Protein AF-A0A7W3T1I8-F1 (afdb_monomer)

Structure (mmCIF, N/CA/C/O backbone):
data_AF-A0A7W3T1I8-F1
#
_entry.id   AF-A0A7W3T1I8-F1
#
loo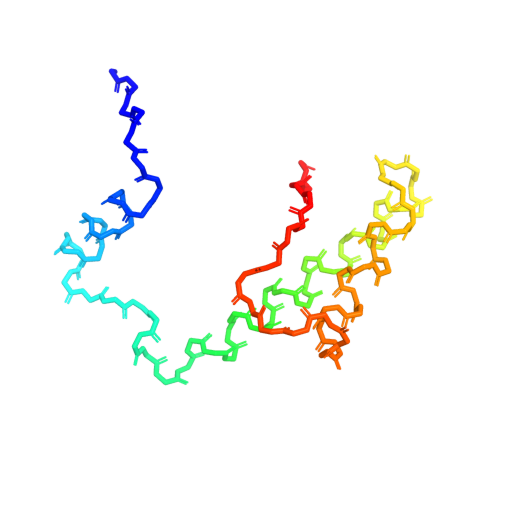p_
_atom_site.group_PDB
_atom_site.id
_atom_site.type_symbol
_atom_site.label_atom_id
_atom_site.label_alt_id
_atom_site.label_comp_id
_atom_site.label_asym_id
_atom_site.label_entity_id
_atom_site.label_seq_id
_atom_site.pdbx_PDB_ins_code
_atom_site.Cartn_x
_atom_site.Cartn_y
_atom_site.Cartn_z
_atom_site.occupancy
_atom_site.B_iso_or_equiv
_atom_site.auth_seq_id
_atom_site.auth_comp_id
_atom_site.auth_asym_id
_atom_site.auth_atom_id
_atom_site.pdbx_PDB_model_num
ATOM 1 N N . MET A 1 1 ? 25.730 11.696 -0.035 1.00 37.12 1 MET A N 1
ATOM 2 C CA . MET A 1 1 ? 25.153 12.871 -0.717 1.00 37.12 1 MET A CA 1
ATOM 3 C C . MET A 1 1 ? 23.706 12.523 -1.029 1.00 37.12 1 MET A C 1
ATOM 5 O O . MET A 1 1 ? 23.469 11.545 -1.721 1.00 37.12 1 MET A O 1
ATOM 9 N N . MET A 1 2 ? 22.761 13.182 -0.363 1.00 44.12 2 MET A N 1
ATOM 10 C CA . MET A 1 2 ? 21.336 12.842 -0.384 1.00 44.12 2 MET A CA 1
ATOM 11 C C . MET A 1 2 ? 20.744 13.375 -1.697 1.00 44.12 2 MET A C 1
ATOM 13 O O . MET A 1 2 ? 20.637 14.586 -1.865 1.00 44.12 2 MET A O 1
ATOM 17 N N . HIS A 1 3 ? 20.446 12.499 -2.659 1.00 52.78 3 HIS A N 1
ATOM 18 C CA . HIS A 1 3 ? 19.683 12.889 -3.844 1.00 52.78 3 HIS A CA 1
ATOM 19 C C . HIS A 1 3 ? 18.240 13.165 -3.410 1.00 52.78 3 HIS A C 1
ATOM 21 O O . HIS A 1 3 ? 17.434 12.245 -3.305 1.00 52.78 3 HIS A O 1
ATOM 27 N N . THR A 1 4 ? 17.907 14.426 -3.145 1.00 57.38 4 THR A N 1
ATOM 28 C CA . THR A 1 4 ? 16.513 14.883 -3.064 1.00 57.38 4 THR A CA 1
ATOM 29 C C . THR A 1 4 ? 16.007 15.122 -4.492 1.00 57.38 4 THR A C 1
ATOM 31 O O . THR A 1 4 ? 15.803 16.260 -4.898 1.00 57.38 4 THR A O 1
ATOM 34 N N . GLY A 1 5 ? 15.923 14.057 -5.295 1.00 65.88 5 GLY A N 1
ATOM 35 C CA . GLY A 1 5 ? 15.287 14.083 -6.619 1.00 65.88 5 GLY A CA 1
ATOM 36 C C . GLY A 1 5 ? 13.793 13.774 -6.511 1.00 65.88 5 GLY A C 1
ATOM 37 O O . GLY A 1 5 ? 13.370 13.151 -5.532 1.00 65.88 5 GLY A O 1
ATOM 38 N N . ASP A 1 6 ? 12.990 14.196 -7.492 1.00 85.38 6 ASP A N 1
ATOM 39 C CA . ASP A 1 6 ? 11.579 13.787 -7.579 1.00 85.38 6 ASP A CA 1
ATOM 40 C C . ASP A 1 6 ? 11.517 12.241 -7.558 1.00 85.38 6 ASP A C 1
ATOM 42 O O . ASP A 1 6 ? 12.243 11.595 -8.321 1.00 85.38 6 ASP A O 1
ATOM 46 N N . PRO A 1 7 ? 10.682 11.604 -6.711 1.00 86.19 7 PRO A N 1
ATOM 47 C CA . PRO A 1 7 ? 10.523 10.149 -6.699 1.00 86.19 7 PRO A CA 1
ATOM 48 C C . PRO A 1 7 ? 10.260 9.534 -8.081 1.00 86.19 7 PRO A C 1
ATOM 50 O O . PRO A 1 7 ? 10.628 8.384 -8.321 1.00 86.19 7 PRO A O 1
ATOM 53 N N . ARG A 1 8 ? 9.639 10.290 -8.994 1.00 86.62 8 ARG A N 1
ATOM 54 C CA . ARG A 1 8 ? 9.425 9.882 -10.387 1.00 86.62 8 ARG A CA 1
ATOM 55 C C . ARG A 1 8 ? 10.729 9.831 -11.175 1.00 86.62 8 ARG A C 1
ATOM 57 O O . ARG A 1 8 ? 10.994 8.807 -11.791 1.00 86.62 8 ARG A O 1
ATOM 64 N N . GLU A 1 9 ? 11.569 10.859 -11.081 1.00 92.25 9 GLU A N 1
ATOM 65 C CA . GLU A 1 9 ? 12.888 10.885 -11.732 1.00 92.25 9 GLU A CA 1
ATOM 66 C C . GLU A 1 9 ? 13.783 9.752 -11.215 1.00 92.25 9 GLU A C 1
ATOM 68 O O . GLU A 1 9 ? 14.438 9.056 -11.991 1.00 92.25 9 GLU A O 1
ATOM 73 N N . ALA A 1 10 ? 13.766 9.502 -9.901 1.00 91.75 10 ALA A N 1
ATOM 74 C CA . ALA A 1 10 ? 14.505 8.389 -9.309 1.00 91.75 10 ALA A CA 1
ATOM 75 C C . ALA A 1 10 ? 14.017 7.025 -9.836 1.00 91.75 10 ALA A C 1
ATOM 77 O O . ALA A 1 10 ? 14.823 6.129 -10.096 1.00 91.75 10 ALA A O 1
ATOM 78 N N . PHE A 1 11 ? 12.703 6.866 -10.021 1.00 91.06 11 PHE A N 1
ATOM 79 C CA . PHE A 1 11 ? 12.121 5.651 -10.587 1.00 91.06 11 PHE A CA 1
ATOM 80 C C . PHE A 1 11 ? 12.439 5.481 -12.083 1.00 91.06 11 PHE A C 1
ATOM 82 O O . PHE A 1 11 ? 12.735 4.370 -12.522 1.00 91.06 11 PHE A O 1
ATOM 89 N N . GLU A 1 12 ? 12.430 6.559 -12.867 1.00 93.12 12 GLU A N 1
ATOM 90 C CA . GLU A 1 12 ? 12.817 6.538 -14.284 1.00 93.12 12 GLU A CA 1
ATOM 91 C C . GLU A 1 12 ? 14.295 6.166 -14.462 1.00 93.12 12 GLU A C 1
ATOM 93 O O . GLU A 1 12 ? 14.630 5.314 -15.292 1.00 93.12 12 GLU A O 1
ATOM 98 N N . ALA A 1 13 ? 15.179 6.723 -13.628 1.00 94.31 13 ALA A N 1
ATOM 99 C CA . ALA A 1 13 ? 16.591 6.353 -13.601 1.00 94.31 13 ALA A CA 1
ATOM 100 C C . ALA A 1 13 ? 16.784 4.873 -13.226 1.00 94.31 13 ALA A C 1
ATOM 102 O O . ALA A 1 13 ? 17.592 4.180 -13.845 1.00 94.31 13 ALA A O 1
ATOM 103 N N . TYR A 1 14 ? 16.006 4.365 -12.262 1.00 93.44 14 TYR A N 1
ATOM 104 C CA . TYR A 1 14 ? 15.993 2.945 -11.911 1.00 93.44 14 TYR A CA 1
ATOM 105 C C . TYR A 1 14 ? 15.581 2.067 -13.102 1.00 93.44 14 TYR A C 1
ATOM 107 O O . TYR A 1 14 ? 16.299 1.127 -13.437 1.00 93.44 14 TYR A O 1
ATOM 115 N N . CYS A 1 15 ? 14.475 2.388 -13.782 1.00 96.31 15 CYS A N 1
ATOM 116 C CA . CYS A 1 15 ? 14.021 1.620 -14.948 1.00 96.31 15 CYS A CA 1
ATOM 117 C C . CYS A 1 15 ? 15.056 1.645 -16.076 1.00 96.31 15 CYS A C 1
ATOM 119 O O . CYS A 1 15 ? 15.319 0.613 -16.688 1.00 96.31 15 CYS A O 1
ATOM 121 N N . THR A 1 16 ? 15.687 2.800 -16.304 1.00 95.94 16 THR A N 1
ATOM 122 C CA . THR A 1 16 ? 16.759 2.958 -17.297 1.00 95.94 16 THR A CA 1
ATOM 123 C C . THR A 1 16 ? 17.962 2.078 -16.960 1.00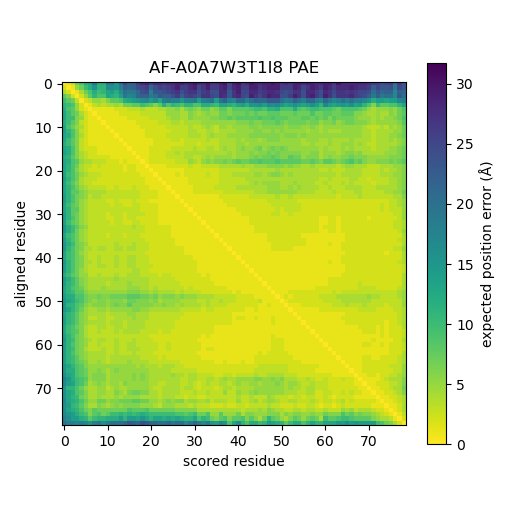 95.94 16 THR A C 1
ATOM 125 O O . THR A 1 16 ? 18.461 1.368 -17.828 1.00 95.94 16 THR A O 1
ATOM 128 N N . ALA A 1 17 ? 18.404 2.069 -15.698 1.00 96.62 17 ALA A N 1
ATOM 129 C CA . ALA A 1 17 ? 19.539 1.261 -15.257 1.00 96.62 17 ALA A CA 1
ATOM 130 C C . ALA A 1 17 ? 19.270 -0.252 -15.344 1.00 96.62 17 ALA A C 1
ATOM 132 O O . ALA A 1 17 ? 20.167 -1.013 -15.697 1.00 96.62 17 ALA A O 1
ATOM 133 N N . TYR A 1 18 ? 18.044 -0.689 -15.041 1.00 94.56 18 TYR A N 1
ATOM 134 C CA . TYR A 1 18 ? 17.635 -2.096 -15.144 1.00 94.56 18 TYR A CA 1
ATOM 135 C C . TYR A 1 18 ? 17.200 -2.507 -16.56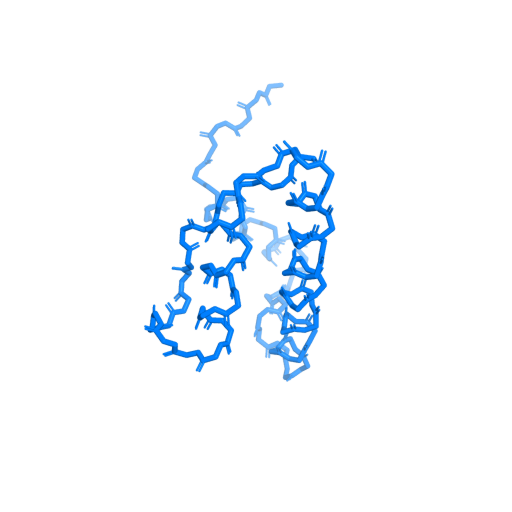2 1.00 94.56 18 TYR A C 1
ATOM 137 O O . TYR A 1 18 ? 17.031 -3.696 -16.826 1.00 94.56 18 TYR A O 1
ATOM 145 N N . GLY A 1 19 ? 17.032 -1.546 -17.475 1.00 96.62 19 GLY A N 1
ATOM 146 C CA . GLY A 1 19 ? 16.639 -1.766 -18.868 1.00 96.62 19 GLY A CA 1
ATOM 147 C C . GLY A 1 19 ? 15.174 -2.166 -19.068 1.00 96.62 19 GLY A C 1
ATOM 148 O O . GLY A 1 19 ? 14.808 -2.582 -20.166 1.00 96.62 19 GLY A O 1
ATOM 149 N N . TYR A 1 20 ? 14.338 -2.080 -18.029 1.00 95.44 20 TYR A N 1
ATOM 150 C CA . TYR A 1 20 ? 12.937 -2.485 -18.102 1.00 95.44 20 TYR A CA 1
ATOM 151 C C . TYR A 1 20 ? 12.081 -1.804 -17.029 1.00 95.44 20 TYR A C 1
ATOM 153 O O . TYR A 1 20 ? 12.419 -1.830 -15.842 1.00 95.44 20 TYR A O 1
ATOM 161 N N . ASP A 1 21 ? 10.938 -1.246 -17.434 1.00 95.56 21 ASP A N 1
ATOM 162 C CA . ASP A 1 21 ? 9.905 -0.817 -16.497 1.00 95.56 21 ASP A CA 1
ATOM 163 C C . ASP A 1 21 ? 9.045 -2.020 -16.101 1.00 95.56 21 ASP A C 1
ATOM 165 O O . ASP A 1 21 ? 8.249 -2.542 -16.879 1.00 95.56 21 ASP A O 1
ATOM 169 N N . VAL A 1 22 ? 9.177 -2.457 -14.846 1.00 92.69 22 VAL A N 1
ATOM 170 C CA . VAL A 1 22 ? 8.415 -3.596 -14.315 1.00 92.69 22 VAL A CA 1
ATOM 171 C C . VAL A 1 22 ? 6.896 -3.406 -14.429 1.00 92.69 22 VAL A C 1
ATOM 173 O O . VAL A 1 22 ? 6.168 -4.395 -14.407 1.00 92.69 22 VAL A O 1
ATOM 176 N N . ARG A 1 23 ? 6.402 -2.165 -14.555 1.00 93.50 23 ARG A N 1
ATOM 177 C CA . ARG A 1 23 ? 4.972 -1.865 -14.727 1.00 93.50 23 ARG A CA 1
ATOM 178 C C . ARG A 1 23 ? 4.420 -2.363 -16.064 1.00 93.50 23 ARG A C 1
ATOM 180 O O . ARG A 1 23 ? 3.219 -2.627 -16.127 1.00 93.50 23 ARG A O 1
ATOM 187 N N . ASP A 1 24 ? 5.278 -2.547 -17.067 1.00 95.75 24 ASP A N 1
ATOM 188 C CA . ASP A 1 24 ? 4.908 -3.051 -18.395 1.00 95.75 24 ASP A CA 1
ATOM 189 C C . ASP A 1 24 ? 4.778 -4.580 -18.437 1.00 95.75 24 ASP A C 1
ATOM 191 O O . ASP A 1 24 ? 4.241 -5.149 -19.391 1.00 95.75 24 ASP A O 1
ATOM 195 N N . TRP A 1 25 ? 5.232 -5.284 -17.397 1.00 96.38 25 TRP A N 1
ATOM 196 C CA . TRP A 1 25 ? 5.088 -6.732 -17.329 1.00 96.38 25 TRP A CA 1
ATOM 197 C C . TRP A 1 25 ? 3.634 -7.119 -17.049 1.00 96.38 25 TRP A C 1
ATOM 199 O O . TRP A 1 25 ? 3.042 -6.691 -16.061 1.00 96.38 25 TRP A O 1
ATOM 209 N N . GLY A 1 26 ? 3.063 -8.019 -17.855 1.00 97.81 26 GLY A N 1
ATOM 210 C CA . GLY A 1 26 ? 1.662 -8.446 -17.712 1.00 97.81 26 GLY A CA 1
ATOM 211 C C . GLY A 1 26 ? 1.293 -9.039 -16.341 1.00 97.81 26 GLY A C 1
ATOM 212 O O . GLY A 1 26 ? 0.127 -9.007 -15.955 1.00 97.81 26 GLY A O 1
ATOM 213 N N . GLY A 1 27 ? 2.267 -9.542 -15.571 1.00 97.12 27 GLY A N 1
ATOM 214 C CA . GLY A 1 27 ? 2.058 -10.025 -14.198 1.00 97.12 27 GLY A CA 1
ATOM 215 C C . GLY A 1 27 ? 2.083 -8.934 -13.118 1.00 97.12 27 GLY A C 1
ATOM 216 O O . GLY A 1 27 ? 1.666 -9.176 -11.980 1.00 97.12 27 GLY A O 1
ATOM 217 N N . TYR A 1 28 ? 2.536 -7.723 -13.451 1.00 96.69 28 TYR A N 1
ATOM 218 C CA . TYR A 1 28 ? 2.667 -6.617 -12.507 1.00 96.69 28 TYR A CA 1
ATOM 219 C C . TYR A 1 28 ? 1.342 -6.219 -11.843 1.00 96.69 28 TYR A C 1
ATOM 221 O O . TYR A 1 28 ? 1.338 -6.084 -10.615 1.00 96.69 28 TYR A O 1
ATOM 229 N N . PRO A 1 29 ? 0.204 -6.084 -12.564 1.00 96.00 29 PRO A N 1
ATOM 230 C CA . PRO A 1 29 ? -1.069 -5.748 -11.932 1.00 96.00 29 PRO A CA 1
ATOM 231 C C . PRO A 1 29 ? -1.445 -6.726 -10.814 1.00 96.00 29 PRO A C 1
ATOM 233 O O . PRO A 1 29 ? -1.851 -6.286 -9.738 1.00 96.00 29 PRO A O 1
ATOM 236 N N . THR A 1 30 ? -1.226 -8.028 -11.028 1.00 97.38 30 THR A N 1
ATOM 237 C CA . THR A 1 30 ? -1.496 -9.083 -10.043 1.00 97.38 30 THR A CA 1
ATOM 238 C C . THR A 1 30 ? -0.603 -8.948 -8.812 1.00 97.38 30 THR A C 1
ATOM 240 O O . THR A 1 30 ? -1.110 -8.877 -7.691 1.00 97.38 30 THR A O 1
ATOM 243 N N . LEU A 1 31 ? 0.722 -8.860 -8.990 1.00 97.62 31 LEU A N 1
ATOM 244 C CA . LEU A 1 31 ? 1.643 -8.738 -7.853 1.00 97.62 31 LEU A CA 1
ATOM 245 C C . LEU A 1 31 ? 1.438 -7.434 -7.074 1.00 97.62 31 LEU A C 1
ATOM 247 O O . LEU A 1 31 ? 1.503 -7.436 -5.841 1.00 97.62 31 LEU A O 1
ATOM 251 N N . ARG A 1 32 ? 1.154 -6.328 -7.771 1.00 96.12 32 ARG A N 1
ATOM 252 C CA . ARG A 1 32 ? 0.796 -5.051 -7.146 1.00 96.12 32 ARG A CA 1
ATOM 253 C C . ARG A 1 32 ? -0.452 -5.213 -6.279 1.00 96.12 32 ARG A C 1
ATOM 255 O O . ARG A 1 32 ? -0.407 -4.855 -5.107 1.00 96.12 32 ARG A O 1
ATOM 262 N N . SER A 1 33 ? -1.524 -5.802 -6.811 1.00 96.38 33 SER A N 1
ATOM 263 C CA . SER A 1 33 ? -2.766 -6.023 -6.059 1.00 96.38 33 SER A CA 1
ATOM 264 C C . SER A 1 33 ? -2.569 -6.915 -4.830 1.00 96.38 33 SER A C 1
ATOM 266 O O . SER A 1 33 ? -3.120 -6.613 -3.773 1.00 96.38 33 SER A O 1
ATOM 268 N N . ILE A 1 34 ? -1.733 -7.955 -4.917 1.00 97.81 34 ILE A N 1
ATOM 269 C CA . ILE A 1 34 ? -1.380 -8.794 -3.759 1.00 97.81 34 ILE A CA 1
ATOM 270 C C . ILE A 1 34 ? -0.651 -7.970 -2.685 1.00 97.81 34 ILE A C 1
ATOM 272 O O . ILE A 1 34 ? -0.978 -8.070 -1.500 1.00 97.81 34 ILE A O 1
ATOM 276 N N . ARG A 1 35 ? 0.316 -7.128 -3.075 1.00 96.44 35 ARG A N 1
ATOM 277 C CA . ARG A 1 35 ? 1.040 -6.259 -2.129 1.00 96.44 35 ARG A CA 1
ATOM 278 C C . ARG A 1 35 ? 0.125 -5.228 -1.470 1.00 96.44 35 A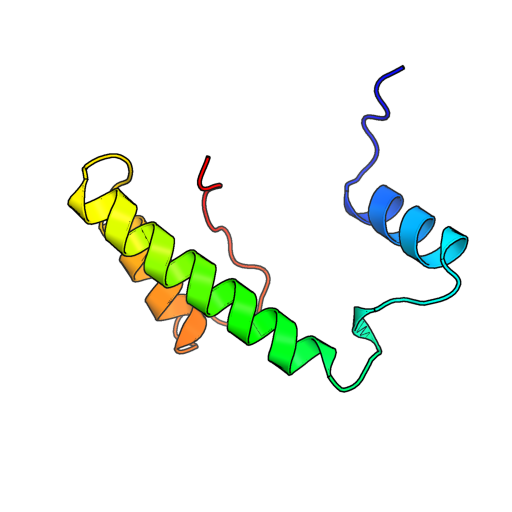RG A C 1
ATOM 280 O O . ARG A 1 35 ? 0.235 -5.013 -0.266 1.00 96.44 35 ARG A O 1
ATOM 287 N N . GLU A 1 36 ? -0.787 -4.627 -2.226 1.00 96.69 36 GLU A N 1
ATOM 288 C CA . GLU A 1 36 ? -1.766 -3.669 -1.701 1.00 96.69 36 GLU A CA 1
ATOM 289 C C . GLU A 1 36 ? -2.769 -4.337 -0.742 1.00 96.69 36 GLU A C 1
ATOM 291 O O . GLU A 1 36 ? -3.097 -3.770 0.306 1.00 96.69 36 GLU A O 1
ATOM 296 N N . LEU A 1 37 ? -3.206 -5.567 -1.049 1.00 97.75 37 LEU A N 1
ATOM 297 C CA . LEU A 1 37 ? -4.032 -6.374 -0.149 1.00 97.75 37 LEU A CA 1
ATOM 298 C C . LEU A 1 37 ? -3.289 -6.663 1.160 1.00 97.75 37 LEU A C 1
ATOM 300 O O . LEU A 1 37 ? -3.828 -6.400 2.234 1.00 97.75 37 LEU A O 1
ATOM 304 N N . ARG A 1 38 ? -2.029 -7.109 1.082 1.00 97.75 38 ARG A N 1
ATOM 305 C CA . ARG A 1 38 ? -1.184 -7.337 2.266 1.00 97.75 38 ARG A CA 1
ATOM 306 C C . ARG A 1 38 ? -1.004 -6.063 3.096 1.00 97.75 38 ARG A C 1
ATOM 308 O O . ARG A 1 38 ? -1.114 -6.110 4.317 1.00 97.75 38 ARG A O 1
ATOM 315 N N . ALA A 1 39 ? -0.737 -4.922 2.463 1.00 95.88 39 ALA A N 1
ATOM 316 C CA . ALA A 1 39 ? -0.612 -3.648 3.173 1.00 95.88 39 ALA A CA 1
ATOM 317 C C . ALA A 1 39 ? -1.918 -3.272 3.897 1.00 95.88 39 ALA A C 1
ATOM 319 O O . ALA A 1 39 ? -1.887 -2.776 5.022 1.00 95.88 39 ALA A O 1
ATOM 320 N N . THR A 1 40 ? -3.069 -3.563 3.285 1.00 97.62 40 THR A N 1
ATOM 321 C CA . THR A 1 40 ? -4.385 -3.332 3.893 1.00 97.62 40 THR A CA 1
ATOM 322 C C . THR A 1 40 ? -4.623 -4.240 5.099 1.00 97.62 40 THR A C 1
ATOM 324 O O . THR A 1 40 ? -5.081 -3.753 6.130 1.00 97.62 40 THR A O 1
ATOM 327 N N . THR A 1 41 ? -4.271 -5.530 5.033 1.00 97.94 41 THR A N 1
ATOM 328 C CA . THR A 1 41 ? -4.416 -6.434 6.188 1.00 97.94 41 THR A CA 1
ATOM 329 C C . THR A 1 41 ? -3.489 -6.044 7.339 1.00 97.94 41 THR A C 1
ATOM 331 O O . THR A 1 41 ? -3.921 -6.051 8.488 1.00 97.94 41 THR A O 1
ATOM 334 N N . VAL A 1 42 ? -2.249 -5.633 7.042 1.00 97.25 42 VAL A N 1
ATOM 335 C CA . VAL A 1 42 ? -1.321 -5.086 8.050 1.00 97.25 42 VAL A CA 1
ATOM 336 C C . VAL A 1 42 ? -1.898 -3.819 8.691 1.00 97.25 42 VAL A C 1
ATOM 338 O O . VAL A 1 42 ? -1.849 -3.678 9.907 1.00 97.25 42 VAL A O 1
ATOM 341 N N . ALA A 1 43 ? -2.525 -2.930 7.913 1.00 97.38 43 ALA A N 1
ATOM 342 C CA . ALA A 1 43 ? -3.170 -1.734 8.456 1.00 97.38 43 ALA A CA 1
ATOM 343 C C . ALA A 1 43 ? -4.284 -2.070 9.464 1.00 97.38 43 ALA A C 1
ATOM 345 O O . ALA A 1 43 ? -4.419 -1.385 10.472 1.00 97.38 43 ALA A O 1
ATOM 346 N N . PHE A 1 44 ? -5.071 -3.125 9.220 1.00 98.12 44 PHE A N 1
ATOM 347 C CA . PHE A 1 44 ? -6.077 -3.582 10.185 1.00 98.12 44 PHE A CA 1
ATOM 348 C C . PHE A 1 44 ? -5.451 -4.155 11.458 1.00 98.12 44 PHE A C 1
ATOM 350 O O . PHE A 1 44 ? -5.939 -3.848 12.539 1.00 98.12 44 PHE A O 1
ATOM 357 N N . GLN A 1 45 ? -4.363 -4.922 11.347 1.00 97.81 45 GLN A N 1
ATOM 358 C CA . GLN A 1 45 ? -3.635 -5.432 12.518 1.00 97.81 45 GLN A CA 1
ATOM 359 C C . GLN A 1 45 ? -3.083 -4.285 13.374 1.00 97.81 45 GLN A C 1
ATOM 361 O O . GLN A 1 45 ? -3.237 -4.282 14.588 1.00 97.81 45 GLN A O 1
ATOM 366 N N . LEU A 1 46 ? -2.499 -3.268 12.743 1.00 96.75 46 LEU A N 1
ATOM 367 C CA . LEU A 1 46 ? -1.977 -2.099 13.451 1.00 96.75 46 LEU A CA 1
ATOM 368 C C . LEU A 1 46 ? -3.079 -1.210 14.028 1.00 96.75 46 LEU A C 1
ATOM 370 O O . LEU A 1 46 ? -2.868 -0.558 15.047 1.00 96.75 46 LEU A O 1
ATOM 374 N N . ALA A 1 47 ? -4.252 -1.171 13.394 1.00 97.12 47 ALA A N 1
ATOM 375 C CA . ALA A 1 47 ? -5.411 -0.495 13.960 1.00 97.12 47 ALA A CA 1
ATOM 376 C C . ALA A 1 47 ? -5.937 -1.212 15.210 1.00 97.12 47 ALA A C 1
ATOM 378 O O . ALA A 1 47 ? -6.287 -0.545 16.180 1.00 97.12 47 ALA A O 1
ATOM 379 N N . ASP A 1 48 ? -5.954 -2.546 15.202 1.00 97.94 48 ASP A N 1
ATOM 380 C CA . ASP A 1 48 ? -6.310 -3.372 16.363 1.00 97.94 48 ASP A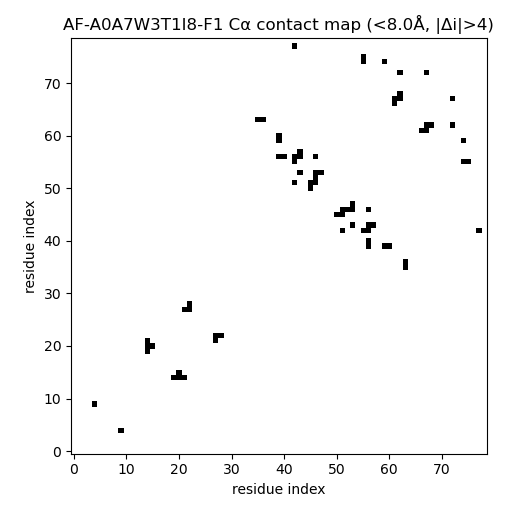 CA 1
ATOM 381 C C . ASP A 1 48 ? -5.324 -3.171 17.528 1.00 97.94 48 ASP A C 1
ATOM 383 O O . ASP A 1 48 ? -5.725 -3.023 18.678 1.00 97.94 48 ASP A O 1
ATOM 387 N N . GLN A 1 49 ? -4.035 -3.023 17.214 1.00 97.31 49 GLN A N 1
ATOM 388 C CA . GLN A 1 49 ? -2.975 -2.705 18.180 1.00 97.31 49 GLN A CA 1
ATOM 389 C C . GLN A 1 49 ? -2.955 -1.230 18.628 1.00 97.31 49 GLN A C 1
ATOM 391 O O . GLN A 1 49 ? -2.133 -0.850 19.460 1.00 97.31 49 GLN A O 1
ATOM 396 N N . GLY A 1 50 ? -3.823 -0.374 18.075 1.00 95.31 50 GLY A N 1
ATOM 397 C CA . GLY A 1 50 ? -3.884 1.055 18.397 1.00 95.31 50 GLY A CA 1
ATOM 398 C C . GLY A 1 50 ? -2.746 1.906 17.817 1.00 95.31 50 GLY A C 1
ATOM 399 O O . GLY A 1 50 ? -2.641 3.085 18.148 1.00 95.31 50 GLY A O 1
ATOM 400 N N . THR A 1 51 ? -1.904 1.351 16.941 1.00 95.31 51 THR A N 1
ATOM 401 C CA . THR A 1 51 ? -0.772 2.059 16.317 1.00 95.31 51 THR A CA 1
ATOM 402 C C . THR A 1 51 ? -1.222 3.051 15.246 1.00 95.31 51 THR A C 1
ATOM 404 O O . THR A 1 51 ? -0.610 4.105 15.084 1.00 95.31 51 THR A O 1
ATOM 407 N N . ILE A 1 52 ? -2.297 2.741 14.512 1.00 94.62 52 ILE A N 1
ATOM 408 C CA . ILE A 1 52 ? -2.903 3.665 13.542 1.00 94.62 52 ILE A CA 1
ATOM 409 C C . ILE A 1 52 ? -4.416 3.794 13.765 1.00 94.62 52 ILE A C 1
ATOM 411 O O . ILE A 1 52 ? -5.055 2.857 14.239 1.00 94.62 52 ILE A O 1
ATOM 415 N N . PRO A 1 53 ? -5.047 4.910 13.360 1.00 96.50 53 PRO A N 1
ATOM 416 C CA . PRO A 1 53 ? -6.500 5.029 13.431 1.00 96.50 53 PRO A CA 1
ATOM 417 C C . PRO A 1 53 ? -7.224 4.011 12.532 1.00 96.50 53 PRO A C 1
ATOM 419 O O . PRO A 1 53 ? -6.910 3.881 11.350 1.00 96.50 53 PRO A O 1
ATOM 422 N N . LEU A 1 54 ? -8.293 3.377 13.024 1.00 97.69 54 LEU A N 1
ATOM 423 C CA . LEU A 1 54 ? -9.093 2.409 12.251 1.00 97.69 54 LEU A CA 1
ATOM 424 C C . LEU A 1 54 ? -9.640 2.963 10.920 1.00 97.69 54 LEU A C 1
ATOM 426 O O . LEU A 1 54 ? -9.781 2.223 9.943 1.00 97.69 54 LEU A O 1
ATOM 430 N N . HIS A 1 55 ? -9.934 4.266 10.846 1.00 96.94 55 HIS A N 1
ATOM 431 C CA . HIS A 1 55 ? -10.411 4.886 9.605 1.00 96.94 55 HIS A CA 1
ATOM 432 C C . HIS A 1 55 ? -9.371 4.804 8.474 1.00 96.94 55 HIS A C 1
ATOM 434 O O . HIS A 1 55 ? -9.750 4.695 7.311 1.00 96.94 55 HIS A O 1
ATOM 440 N N . GLN A 1 56 ? -8.076 4.773 8.801 1.00 96.50 56 GLN A N 1
ATOM 441 C CA . GLN A 1 56 ? -6.997 4.608 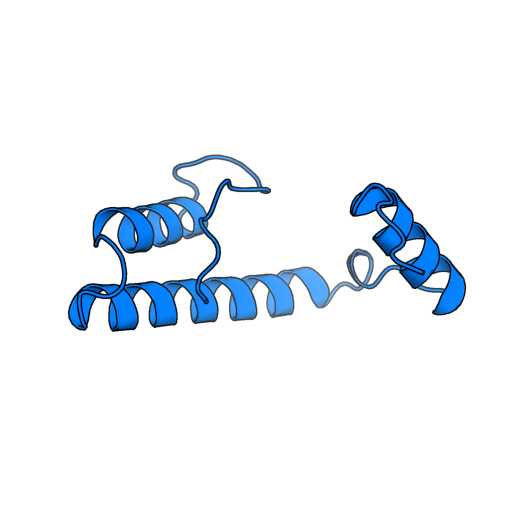7.830 1.00 96.50 56 GLN A CA 1
ATOM 442 C C . GLN A 1 56 ? -7.011 3.202 7.216 1.00 96.50 56 GLN A C 1
ATOM 444 O O . GLN A 1 56 ? -6.885 3.056 5.998 1.00 96.50 56 GLN A O 1
ATOM 449 N N . ALA A 1 57 ? -7.220 2.158 8.023 1.00 97.56 57 ALA A N 1
ATOM 450 C CA . ALA A 1 57 ? -7.363 0.791 7.518 1.00 97.56 57 ALA A CA 1
ATOM 451 C C . ALA A 1 57 ? -8.620 0.640 6.638 1.00 97.56 57 ALA A C 1
ATOM 453 O O . ALA A 1 57 ? -8.561 0.090 5.536 1.00 97.56 57 ALA A O 1
ATOM 454 N N . ARG A 1 58 ? -9.749 1.221 7.071 1.00 98.12 58 ARG A N 1
ATOM 455 C CA . ARG A 1 58 ? -11.004 1.234 6.298 1.00 98.12 58 ARG A CA 1
ATOM 456 C C . ARG A 1 58 ? -10.881 1.988 4.973 1.00 98.12 58 ARG A C 1
ATOM 458 O O . ARG A 1 58 ? -11.407 1.512 3.970 1.00 98.12 58 ARG A O 1
ATOM 465 N N . TYR A 1 59 ? -10.163 3.111 4.949 1.00 97.81 59 TYR A N 1
ATOM 466 C CA . TYR A 1 59 ? -9.898 3.865 3.722 1.00 97.81 59 TYR A CA 1
ATOM 467 C C . TYR A 1 59 ? -9.147 3.014 2.688 1.00 97.81 59 TYR A C 1
ATOM 469 O O . TYR A 1 59 ? -9.562 2.940 1.533 1.00 97.81 59 TYR A O 1
ATOM 477 N N . ARG A 1 60 ? -8.116 2.269 3.112 1.00 97.94 60 ARG A N 1
ATOM 478 C CA . ARG A 1 60 ? -7.382 1.341 2.229 1.00 97.94 60 ARG A CA 1
ATOM 479 C C . ARG A 1 60 ? -8.290 0.262 1.647 1.00 97.94 60 ARG A C 1
ATOM 481 O O . ARG A 1 60 ? -8.263 0.018 0.443 1.00 97.94 60 ARG A O 1
ATOM 488 N N . LEU A 1 61 ? -9.158 -0.325 2.472 1.00 98.12 61 LEU A N 1
ATOM 489 C CA . LEU A 1 61 ? -10.139 -1.305 2.006 1.00 98.12 61 LEU A CA 1
ATOM 490 C C . LEU A 1 61 ? -11.115 -0.707 0.981 1.00 98.12 61 LEU A C 1
ATOM 492 O O . LEU A 1 61 ? -11.414 -1.343 -0.028 1.00 98.12 61 LEU A O 1
ATOM 496 N N . ALA A 1 62 ? -11.601 0.512 1.215 1.00 98.19 62 ALA A N 1
ATOM 497 C CA . ALA A 1 62 ? -12.493 1.203 0.288 1.00 98.19 62 ALA A CA 1
ATOM 498 C C . ALA A 1 62 ? -11.802 1.509 -1.056 1.00 98.19 62 ALA A C 1
ATOM 500 O O . ALA A 1 62 ? -12.408 1.310 -2.108 1.00 98.19 62 ALA A O 1
ATOM 501 N N . CYS A 1 63 ? -10.524 1.905 -1.035 1.00 98.06 63 CYS A N 1
ATOM 502 C CA . CYS A 1 63 ? -9.693 2.058 -2.233 1.00 98.06 63 CYS A CA 1
ATOM 503 C C . CYS A 1 63 ? -9.608 0.755 -3.042 1.00 98.06 63 CYS A C 1
ATOM 505 O O . CYS A 1 63 ? -9.892 0.762 -4.238 1.00 98.06 63 CYS A O 1
ATOM 507 N N . LEU A 1 64 ? -9.302 -0.375 -2.388 1.00 97.06 64 LEU A N 1
ATOM 508 C CA . LEU A 1 64 ? -9.224 -1.684 -3.052 1.00 97.06 64 LEU A CA 1
ATOM 509 C C . LEU A 1 64 ? -10.554 -2.133 -3.667 1.00 97.06 64 LEU A C 1
ATOM 511 O O . LEU A 1 64 ? -10.558 -2.803 -4.696 1.00 97.06 64 LEU A O 1
ATOM 515 N N . ARG A 1 65 ? -11.679 -1.747 -3.057 1.00 97.12 65 ARG A N 1
ATOM 516 C CA . ARG A 1 65 ? -13.032 -2.030 -3.563 1.00 97.12 65 ARG A CA 1
ATOM 517 C C . ARG A 1 65 ? -13.481 -1.081 -4.678 1.00 97.12 65 ARG A C 1
ATOM 519 O O . ARG A 1 65 ? -14.572 -1.257 -5.206 1.00 97.12 65 ARG A O 1
ATOM 526 N N . GLY A 1 66 ? -12.666 -0.087 -5.035 1.00 96.50 66 GLY A N 1
ATOM 527 C CA . GLY A 1 66 ? -12.966 0.869 -6.101 1.00 96.50 66 GLY A CA 1
ATOM 528 C C . GLY A 1 66 ? -13.821 2.064 -5.671 1.00 96.50 66 GLY A C 1
ATOM 529 O O . GLY A 1 66 ? -14.272 2.819 -6.525 1.00 96.50 66 GLY A O 1
ATOM 530 N N . HIS A 1 67 ? -14.026 2.290 -4.370 1.00 97.88 67 H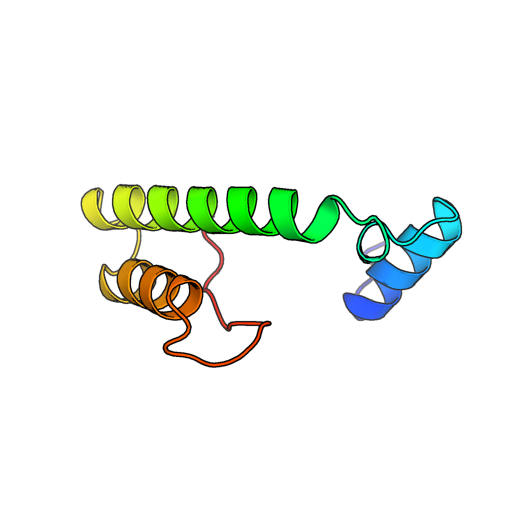IS A N 1
ATOM 531 C CA . HIS A 1 67 ? -14.863 3.398 -3.884 1.00 97.88 67 HIS A CA 1
ATOM 532 C C . HIS A 1 67 ? -14.174 4.776 -3.945 1.00 97.88 67 HIS A C 1
ATOM 534 O O . HIS A 1 67 ? -14.825 5.792 -3.722 1.00 97.88 67 HIS A O 1
ATOM 540 N N . HIS A 1 68 ? -12.867 4.829 -4.231 1.00 96.19 68 HIS A N 1
ATOM 541 C CA . HIS A 1 68 ? -12.068 6.065 -4.244 1.00 96.19 68 HIS A CA 1
ATOM 542 C C . HIS A 1 68 ? -11.330 6.303 -5.570 1.00 96.19 68 HIS A C 1
ATOM 544 O O . HIS A 1 68 ? -10.272 6.927 -5.589 1.00 96.19 68 HIS A O 1
ATOM 550 N N . GLY A 1 69 ? -11.883 5.809 -6.681 1.00 93.44 69 GLY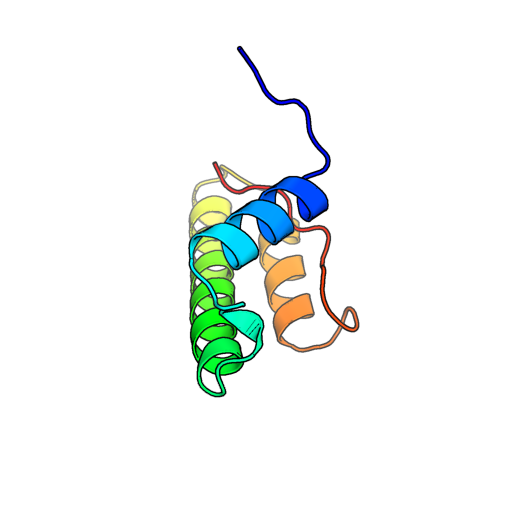 A N 1
ATOM 551 C CA . GLY A 1 69 ? -11.316 6.032 -8.011 1.00 93.44 69 GLY A CA 1
ATOM 552 C C . GLY A 1 69 ? -9.968 5.330 -8.243 1.00 93.44 69 GLY A C 1
ATOM 553 O O . GLY A 1 69 ? -9.572 4.445 -7.470 1.00 93.44 69 GLY A O 1
ATOM 554 N N . PRO A 1 70 ? -9.273 5.675 -9.342 1.00 94.06 70 PRO A N 1
ATOM 555 C CA . PRO A 1 70 ? -8.015 5.041 -9.705 1.00 94.06 70 PRO A CA 1
ATOM 556 C C . PRO A 1 70 ? -6.870 5.436 -8.760 1.00 94.06 70 PRO A C 1
ATOM 558 O O . PRO A 1 70 ? -6.927 6.425 -8.037 1.00 94.06 70 PRO A O 1
ATOM 561 N N . ARG A 1 71 ? -5.803 4.635 -8.795 1.00 91.88 71 ARG A N 1
ATOM 562 C CA . ARG A 1 71 ? -4.519 4.918 -8.135 1.00 91.88 71 ARG A CA 1
ATOM 563 C C . ARG A 1 71 ? -3.851 6.170 -8.749 1.00 91.88 71 ARG A C 1
ATOM 565 O O . ARG A 1 71 ? -4.101 6.436 -9.925 1.00 91.88 71 ARG A O 1
ATOM 572 N N . PRO A 1 72 ? -2.923 6.844 -8.038 1.00 92.00 72 PRO A N 1
ATOM 573 C CA . PRO A 1 72 ? -2.457 6.554 -6.678 1.00 92.00 72 PRO A CA 1
ATOM 574 C C . PRO A 1 72 ? -3.403 7.096 -5.599 1.00 92.00 72 PRO A C 1
ATOM 576 O O . PRO A 1 72 ? -3.994 8.159 -5.747 1.00 92.00 72 PRO A O 1
ATOM 579 N N . TRP A 1 73 ? -3.514 6.369 -4.486 1.00 94.25 73 TRP A N 1
ATOM 580 C CA . TRP A 1 73 ? -4.279 6.805 -3.316 1.00 94.25 73 TRP A CA 1
ATOM 581 C C . TRP A 1 73 ? -3.354 7.418 -2.262 1.00 94.25 73 TRP A C 1
ATOM 583 O O . TRP A 1 73 ? -2.208 6.994 -2.117 1.00 94.25 73 TRP A O 1
ATOM 593 N N . ALA A 1 74 ? -3.863 8.368 -1.478 1.00 91.31 74 ALA A N 1
ATOM 594 C CA . ALA A 1 74 ? -3.111 9.048 -0.422 1.00 91.31 74 ALA A CA 1
ATOM 595 C C . ALA A 1 74 ? -3.070 8.220 0.878 1.00 91.31 74 ALA A C 1
ATOM 597 O O . ALA A 1 74 ? -3.526 8.655 1.935 1.00 91.31 74 ALA A O 1
ATOM 598 N N . TRP A 1 75 ? -2.585 6.979 0.802 1.00 93.50 75 TRP A N 1
ATOM 599 C CA . TRP A 1 75 ? -2.411 6.141 1.987 1.00 93.50 75 TRP A CA 1
ATOM 600 C C . TRP A 1 75 ? -1.267 6.676 2.845 1.00 93.50 75 TRP A C 1
ATOM 602 O O . TRP A 1 75 ? -0.167 6.900 2.349 1.00 93.50 75 TRP A O 1
ATOM 612 N N . THR A 1 76 ? -1.497 6.824 4.149 1.00 89.00 76 THR A N 1
ATOM 613 C CA . THR A 1 76 ? -0.411 7.122 5.089 1.00 89.00 76 THR A CA 1
ATOM 614 C C . THR A 1 76 ? 0.625 5.994 5.080 1.00 89.00 76 THR A C 1
ATOM 616 O O . THR A 1 76 ? 0.279 4.815 4.963 1.00 89.00 76 THR A O 1
ATOM 619 N N . THR A 1 77 ? 1.903 6.318 5.222 1.00 83.56 77 THR A N 1
ATOM 620 C CA . THR A 1 77 ? 2.925 5.282 5.369 1.00 83.56 77 THR A CA 1
ATOM 621 C C . THR A 1 77 ? 2.684 4.503 6.656 1.00 83.56 77 THR A C 1
ATOM 623 O O . THR A 1 77 ? 2.399 5.077 7.706 1.00 83.56 77 THR A O 1
ATOM 626 N N . ILE A 1 78 ? 2.760 3.184 6.546 1.00 78.25 78 ILE A N 1
ATOM 627 C CA . ILE A 1 78 ? 2.767 2.285 7.688 1.00 78.25 78 ILE A CA 1
ATOM 628 C C . ILE A 1 78 ? 4.248 2.045 7.988 1.00 78.25 78 ILE A C 1
ATOM 630 O O . ILE A 1 78 ? 4.936 1.497 7.125 1.00 78.25 78 ILE A O 1
ATOM 634 N N . ALA A 1 79 ? 4.734 2.569 9.114 1.00 61.16 79 ALA A N 1
ATOM 635 C CA . ALA A 1 79 ? 6.118 2.405 9.562 1.00 61.16 79 ALA A CA 1
ATOM 636 C C . ALA A 1 79 ? 6.344 1.018 10.175 1.00 61.16 79 ALA A C 1
ATOM 638 O O . ALA A 1 79 ? 5.387 0.498 10.795 1.00 61.16 79 ALA A O 1
#

Radius of gyration: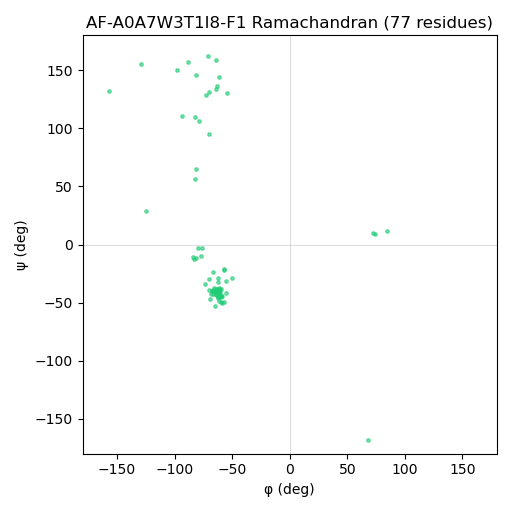 15.42 Å; Cα contacts (8 Å, |Δi|>4): 37; chains: 1; bounding box: 40×25×37 Å

pLDDT: mean 91.89, std 12.0, range [37.12, 98.19]

Secondary structure (DSSP, 8-state):
------HHHHHHHHHHHHTS-GGGSTTHHHHHHHHHHHHHHHHHHHHHTTSS-HHHHHHHHHHHTTTT-SSPP-PPP--

Organism: NCBI:txid1485586

Mean predicted aligned error: 4.81 Å

Foldseek 3Di:
DDPPDDPVVVLVVVCVVVVHDPCPDPCVVVVVLVVLVVVLVVLCVCCVVVNDPPVLSVVSVCVSVCVPDDDDDPRDDDD

Sequence (79 aa):
MMHTGDPREAFEAYCTAYGYDVRDWGGYPTLRSIRELRATTVAFQLADQGTIPLHQARYRLACLRGHHGPRPWAWTTIA

Solvent-accessible surface area (backbone atoms only — not comparable to full-atom values): 4863 Å² total; per-residue (Å²): 133,86,81,88,60,59,72,64,58,54,48,51,51,50,24,61,75,71,72,52,60,65,81,76,41,89,63,33,67,59,56,49,50,53,52,53,50,51,53,33,54,51,36,45,55,35,23,73,70,65,75,41,64,57,66,59,24,53,49,46,50,37,40,77,73,54,76,62,60,72,83,87,72,94,71,76,85,83,128